Protein AF-A0A1Q7LPV4-F1 (afdb_monomer_lite)

pLDDT: mean 89.61, std 8.7, range [54.38, 97.5]

Foldseek 3Di:
DDDDDDDLVVQLVVQLVVVVVQADDPDSVVSSVLSVLQVCLVVVVVDPDHDDDDDDDDPPRCLVSSLVVSLVRHAVRDEDEDDDPVRVVVCCVPPVHDYRYHPCPVVDD

Radius of gyration: 14.48 Å; chains: 1; bounding box: 33×35×34 Å

Structure (mmCIF, N/CA/C/O backbone):
data_AF-A0A1Q7LPV4-F1
#
_entry.id   AF-A0A1Q7LPV4-F1
#
loop_
_atom_site.group_PDB
_atom_site.id
_atom_site.type_symbol
_atom_site.label_atom_id
_atom_site.label_alt_id
_atom_site.label_comp_id
_atom_site.label_asym_id
_atom_site.label_entity_id
_atom_site.label_seq_id
_atom_site.pdbx_PDB_ins_code
_atom_site.Cartn_x
_atom_site.Cartn_y
_atom_site.Cartn_z
_atom_site.occupancy
_atom_site.B_iso_or_equiv
_atom_site.auth_seq_id
_atom_site.auth_comp_id
_atom_site.auth_asym_id
_atom_site.auth_atom_id
_atom_site.pdbx_PDB_model_num
ATOM 1 N N . MET A 1 1 ? 13.495 -19.913 -6.576 1.00 61.16 1 MET A N 1
ATOM 2 C CA . MET A 1 1 ? 14.531 -18.865 -6.721 1.00 61.16 1 MET A CA 1
ATOM 3 C C . MET A 1 1 ? 13.840 -17.518 -6.860 1.00 61.16 1 MET A C 1
ATOM 5 O O . MET A 1 1 ? 12.780 -17.500 -7.483 1.00 61.16 1 MET A O 1
ATOM 9 N N . PRO A 1 2 ? 14.384 -16.426 -6.289 1.00 75.94 2 PRO A N 1
ATOM 10 C CA . PRO A 1 2 ? 13.899 -15.083 -6.593 1.00 75.94 2 PRO A CA 1
ATOM 11 C C . PRO A 1 2 ? 14.016 -14.856 -8.102 1.00 75.94 2 PRO A C 1
ATOM 13 O O . PRO A 1 2 ? 15.054 -15.169 -8.688 1.00 75.94 2 PRO A O 1
ATOM 16 N N . LYS A 1 3 ? 12.944 -14.374 -8.736 1.00 81.81 3 LYS A N 1
ATOM 17 C CA . LYS A 1 3 ? 13.001 -13.977 -10.145 1.00 81.81 3 LYS A CA 1
ATOM 18 C C . LYS A 1 3 ? 13.887 -12.733 -10.267 1.00 81.81 3 LYS A C 1
ATOM 20 O O . LYS A 1 3 ? 13.891 -11.892 -9.368 1.00 81.81 3 LYS A O 1
ATOM 25 N N . GLN A 1 4 ? 14.639 -12.633 -11.356 1.00 85.75 4 GLN A N 1
ATOM 26 C CA . GLN A 1 4 ? 15.452 -11.454 -11.629 1.00 85.75 4 GLN A CA 1
ATOM 27 C C . GLN A 1 4 ? 14.538 -10.258 -11.918 1.00 85.75 4 GLN A C 1
ATOM 29 O O . GLN A 1 4 ? 13.591 -10.387 -12.687 1.00 85.75 4 GLN A O 1
ATOM 34 N N . TYR A 1 5 ? 14.816 -9.113 -11.291 1.00 86.19 5 TYR A N 1
ATOM 35 C CA . TYR A 1 5 ? 14.150 -7.858 -11.632 1.00 86.19 5 TYR A CA 1
ATOM 36 C C . TYR A 1 5 ? 14.540 -7.440 -13.051 1.00 86.19 5 TYR A C 1
ATOM 38 O O . TYR A 1 5 ? 15.729 -7.390 -13.373 1.00 86.19 5 TYR A O 1
ATOM 46 N N . GLU A 1 6 ? 13.541 -7.125 -13.871 1.00 88.50 6 GLU A N 1
ATOM 47 C CA . GLU A 1 6 ? 13.746 -6.632 -15.234 1.00 88.50 6 GLU A CA 1
ATOM 48 C C . GLU A 1 6 ? 13.564 -5.111 -15.305 1.00 88.50 6 GLU A C 1
ATOM 50 O O . GLU A 1 6 ? 14.497 -4.388 -15.651 1.00 88.50 6 GLU A O 1
ATOM 55 N N . ASN A 1 7 ? 12.364 -4.621 -14.981 1.00 92.38 7 ASN A N 1
ATOM 56 C CA . ASN A 1 7 ? 11.997 -3.204 -14.979 1.00 92.38 7 ASN A CA 1
ATOM 57 C C . ASN A 1 7 ? 10.700 -2.968 -14.172 1.00 92.38 7 ASN A C 1
ATOM 59 O O . ASN A 1 7 ? 10.071 -3.913 -13.688 1.00 92.38 7 ASN A O 1
ATOM 63 N N . ASP A 1 8 ? 10.288 -1.704 -14.038 1.00 91.88 8 ASP A N 1
ATOM 64 C CA . ASP A 1 8 ? 9.101 -1.318 -13.261 1.00 91.88 8 ASP A CA 1
ATOM 65 C C . ASP A 1 8 ? 7.791 -1.867 -13.857 1.00 91.88 8 ASP A C 1
ATOM 67 O O . ASP A 1 8 ? 6.918 -2.284 -13.097 1.00 91.88 8 ASP A O 1
ATOM 71 N N . ASN A 1 9 ? 7.672 -1.957 -15.191 1.00 94.31 9 ASN A N 1
ATOM 72 C CA . ASN A 1 9 ? 6.500 -2.560 -15.843 1.00 94.31 9 ASN A CA 1
ATOM 73 C C . ASN A 1 9 ? 6.403 -4.051 -15.519 1.00 94.31 9 ASN A C 1
ATOM 75 O O . ASN A 1 9 ? 5.334 -4.546 -15.188 1.00 94.31 9 ASN A O 1
ATOM 79 N N . TRP A 1 10 ? 7.533 -4.757 -15.527 1.00 94.69 10 TRP A N 1
ATOM 80 C CA . TRP A 1 10 ? 7.576 -6.162 -15.146 1.00 94.69 10 TRP A CA 1
ATOM 81 C C . TRP A 1 10 ? 7.113 -6.367 -13.699 1.00 94.69 10 TRP A C 1
ATOM 83 O O . TRP A 1 10 ? 6.294 -7.245 -13.443 1.00 94.69 10 TRP A O 1
ATOM 93 N N . ILE A 1 11 ? 7.574 -5.539 -12.749 1.00 94.69 11 ILE A N 1
ATOM 94 C CA . ILE A 1 11 ? 7.078 -5.601 -11.364 1.00 94.69 11 ILE A CA 1
ATOM 95 C C . ILE A 1 11 ? 5.579 -5.303 -11.310 1.00 94.69 11 ILE A C 1
ATOM 97 O O . ILE A 1 11 ? 4.851 -6.040 -10.649 1.00 94.69 11 ILE A O 1
ATOM 101 N N . TYR A 1 12 ? 5.112 -4.263 -12.000 1.00 96.31 12 TYR A N 1
ATOM 102 C CA . TYR A 1 12 ? 3.694 -3.911 -12.060 1.00 96.31 12 TYR A CA 1
ATOM 103 C C . TYR A 1 12 ? 2.830 -5.085 -12.552 1.00 96.31 12 TYR A C 1
ATOM 105 O O . TYR A 1 12 ? 1.865 -5.465 -11.883 1.00 96.31 12 TYR A O 1
ATOM 113 N N . ASP A 1 13 ? 3.246 -5.730 -13.644 1.00 95.75 13 ASP A N 1
ATOM 114 C CA . ASP A 1 13 ? 2.572 -6.881 -14.250 1.00 95.75 13 ASP A CA 1
ATOM 115 C C . ASP A 1 13 ? 2.569 -8.119 -13.337 1.00 95.75 13 ASP A C 1
ATOM 117 O O . ASP A 1 13 ? 1.714 -8.993 -13.476 1.00 95.75 13 ASP A O 1
ATOM 121 N N . GLN A 1 14 ? 3.502 -8.219 -12.381 1.00 95.12 14 GLN A N 1
ATOM 122 C CA . GLN A 1 14 ? 3.462 -9.240 -11.326 1.00 95.12 14 GLN A CA 1
ATOM 123 C C . GLN A 1 14 ? 2.607 -8.809 -10.120 1.00 95.12 14 GLN A C 1
ATOM 125 O O . GLN A 1 14 ? 1.926 -9.645 -9.521 1.00 95.12 14 GLN A O 1
ATOM 130 N N . LEU A 1 15 ? 2.641 -7.526 -9.746 1.00 96.38 15 LEU A N 1
ATOM 131 C CA . LEU A 1 15 ? 1.950 -6.991 -8.573 1.00 96.38 15 LEU A CA 1
ATOM 132 C C . LEU A 1 15 ? 0.434 -7.018 -8.739 1.00 96.38 15 LEU A C 1
ATOM 134 O O . LEU A 1 15 ? -0.249 -7.478 -7.828 1.00 96.38 15 LEU A O 1
ATOM 138 N N . VAL A 1 16 ? -0.102 -6.556 -9.873 1.00 97.44 16 VAL A N 1
ATOM 139 C CA . VAL A 1 16 ? -1.561 -6.453 -10.056 1.00 97.44 16 VAL A CA 1
ATOM 140 C C . VAL A 1 16 ? -2.248 -7.818 -9.897 1.00 97.44 16 VAL A C 1
ATOM 142 O O . VAL A 1 16 ? -3.152 -7.921 -9.060 1.00 97.44 16 VAL A O 1
ATOM 145 N N . PRO A 1 17 ? -1.822 -8.898 -10.590 1.00 96.94 17 PRO A N 1
ATOM 146 C CA . PRO A 1 17 ? -2.415 -10.217 -10.390 1.00 96.94 17 PRO A CA 1
ATOM 147 C C . PRO A 1 17 ? -2.212 -10.737 -8.967 1.00 96.94 17 PRO A C 1
ATOM 149 O O . PRO A 1 17 ? -3.127 -11.330 -8.403 1.00 96.94 17 PRO A O 1
ATOM 152 N N . PHE A 1 18 ? -1.044 -10.498 -8.360 1.00 96.62 18 PHE A N 1
ATOM 153 C CA . PHE A 1 18 ? -0.797 -10.908 -6.981 1.00 96.62 18 PHE A CA 1
ATOM 154 C C . PHE A 1 18 ? -1.792 -10.250 -6.022 1.00 96.62 18 PHE A C 1
ATOM 156 O O . PHE A 1 18 ? -2.462 -10.959 -5.275 1.00 96.62 18 PHE A O 1
ATOM 163 N N . ILE A 1 19 ? -1.955 -8.928 -6.076 1.00 96.62 19 ILE A N 1
ATOM 164 C CA . ILE A 1 19 ? -2.869 -8.191 -5.195 1.00 96.62 19 ILE A CA 1
ATOM 165 C C . ILE A 1 19 ? -4.310 -8.684 -5.394 1.00 96.62 19 ILE A C 1
ATOM 167 O O . ILE A 1 19 ? -4.978 -8.960 -4.399 1.00 96.62 19 ILE A O 1
ATOM 171 N N . LYS A 1 20 ? -4.753 -8.924 -6.640 1.00 95.94 20 LYS A N 1
ATOM 172 C CA . LYS A 1 20 ? -6.078 -9.511 -6.941 1.00 95.94 20 LYS A CA 1
ATOM 173 C C . LYS A 1 20 ? -6.335 -10.858 -6.256 1.00 95.94 20 LYS A C 1
ATOM 175 O O . LYS A 1 20 ? -7.476 -11.180 -5.958 1.00 95.94 20 LYS A O 1
ATOM 180 N N . THR A 1 21 ? -5.298 -11.652 -5.976 1.00 95.31 21 THR A N 1
ATOM 181 C CA . THR A 1 21 ? -5.458 -12.921 -5.232 1.00 95.31 21 THR A CA 1
ATOM 182 C C . THR A 1 21 ? -5.546 -12.744 -3.717 1.00 95.31 21 THR A C 1
ATOM 184 O O . THR A 1 21 ? -5.869 -13.695 -3.006 1.00 95.31 21 THR A O 1
ATOM 187 N N . GLN A 1 22 ? -5.195 -11.566 -3.200 1.00 94.25 22 GLN A N 1
ATOM 188 C CA . GLN A 1 22 ? -5.007 -11.338 -1.769 1.00 94.25 22 GLN A CA 1
ATOM 189 C C . GLN A 1 22 ? -6.064 -10.421 -1.145 1.00 94.25 22 GLN A C 1
ATOM 191 O O . GLN A 1 22 ? -6.292 -10.513 0.065 1.00 94.25 22 GLN A O 1
ATOM 196 N N . VAL A 1 23 ? -6.682 -9.545 -1.941 1.00 90.94 23 VAL A N 1
ATOM 197 C CA . VAL A 1 23 ? -7.727 -8.606 -1.509 1.00 90.94 23 VAL A CA 1
ATOM 198 C C . VAL A 1 23 ? -8.924 -8.673 -2.449 1.00 90.94 23 VAL A C 1
ATOM 200 O O . VAL A 1 23 ? -8.774 -9.007 -3.619 1.00 90.94 23 VAL A O 1
ATOM 203 N N . ASP A 1 24 ? -10.096 -8.333 -1.923 1.00 89.62 24 ASP A N 1
ATOM 204 C CA .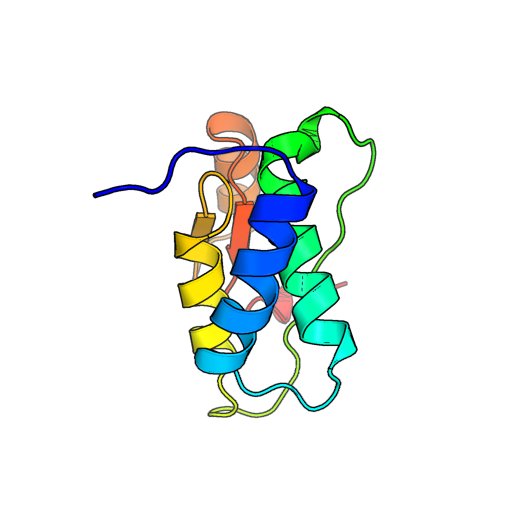 ASP A 1 24 ? -11.347 -8.255 -2.674 1.00 89.62 24 ASP A CA 1
ATOM 205 C C . ASP A 1 24 ? -11.779 -6.785 -2.729 1.00 89.62 24 ASP A C 1
ATOM 207 O O . ASP A 1 24 ? -12.052 -6.174 -1.693 1.00 89.62 24 ASP A O 1
ATOM 211 N N . LEU A 1 25 ? -11.718 -6.188 -3.919 1.00 90.06 25 LEU A N 1
ATOM 212 C CA . LEU A 1 25 ? -12.042 -4.784 -4.168 1.00 90.06 25 LEU A CA 1
ATOM 213 C C . LEU A 1 25 ? -13.086 -4.726 -5.279 1.00 90.06 25 LEU A C 1
ATOM 215 O O . LEU A 1 25 ? -12.972 -5.431 -6.276 1.00 90.06 25 LEU A O 1
ATOM 219 N N . GLU A 1 26 ? -14.072 -3.846 -5.122 1.00 88.62 26 GLU A N 1
ATOM 220 C CA . GLU A 1 26 ? -15.222 -3.759 -6.035 1.00 88.62 26 GLU A CA 1
ATOM 221 C C . GLU A 1 26 ? -14.855 -3.274 -7.447 1.00 88.62 26 GLU A C 1
ATOM 223 O O . GLU A 1 26 ? -15.548 -3.588 -8.412 1.00 88.62 26 GLU A O 1
ATOM 228 N N . ASP A 1 27 ? -13.775 -2.500 -7.570 1.00 91.75 27 ASP A N 1
ATOM 229 C CA . ASP A 1 27 ? -13.340 -1.885 -8.822 1.00 91.75 27 ASP A CA 1
ATOM 230 C C . ASP A 1 27 ? -11.933 -2.348 -9.186 1.00 91.75 27 ASP A C 1
ATOM 232 O O . ASP A 1 27 ? -10.986 -2.180 -8.408 1.00 91.75 27 ASP A O 1
ATOM 236 N N . ASP A 1 28 ? -11.791 -2.875 -10.402 1.00 92.25 28 ASP A N 1
ATOM 237 C CA . ASP A 1 28 ? -10.522 -3.377 -10.914 1.00 92.25 28 ASP A CA 1
ATOM 238 C C . ASP A 1 28 ? -9.407 -2.313 -10.906 1.00 92.25 28 ASP A C 1
ATOM 240 O O . ASP A 1 28 ? -8.233 -2.629 -10.686 1.00 92.25 28 ASP A O 1
ATOM 244 N N . ARG A 1 29 ? -9.774 -1.035 -11.063 1.00 94.88 29 ARG A N 1
ATOM 245 C CA . ARG A 1 29 ? -8.846 0.105 -11.035 1.00 94.88 29 ARG A CA 1
ATOM 246 C C . ARG A 1 29 ? -8.176 0.273 -9.673 1.00 94.88 29 ARG A C 1
ATOM 248 O O . ARG A 1 29 ? -7.081 0.825 -9.591 1.00 94.88 29 ARG A O 1
ATOM 255 N N . HIS A 1 30 ? -8.788 -0.207 -8.588 1.00 94.56 30 HIS A N 1
ATOM 256 C CA . HIS A 1 30 ? -8.167 -0.128 -7.268 1.00 94.56 30 HIS A CA 1
ATOM 257 C C . HIS A 1 30 ? -6.954 -1.056 -7.140 1.00 94.56 30 HIS A C 1
ATOM 259 O O . HIS A 1 30 ? -5.992 -0.690 -6.470 1.00 94.56 30 HIS A O 1
ATOM 265 N N . PHE A 1 31 ? -6.939 -2.217 -7.803 1.00 96.00 31 PHE A N 1
ATOM 266 C CA . PHE A 1 31 ? -5.759 -3.092 -7.789 1.00 96.00 31 PHE A CA 1
ATOM 267 C C . PHE A 1 31 ? -4.568 -2.435 -8.492 1.00 96.00 31 PHE A C 1
ATOM 269 O O . PHE A 1 31 ? -3.440 -2.515 -8.004 1.00 96.00 31 PHE A O 1
ATOM 276 N N . GLU A 1 32 ? -4.835 -1.748 -9.602 1.00 96.00 32 GLU A N 1
ATOM 277 C CA . GLU A 1 32 ? -3.844 -0.968 -10.346 1.00 96.00 32 GLU A CA 1
ATOM 278 C C . GLU A 1 32 ? -3.293 0.176 -9.488 1.00 96.00 32 GLU A C 1
ATOM 280 O O . GLU A 1 32 ? -2.078 0.312 -9.349 1.00 96.00 32 GLU A O 1
ATOM 285 N N . LEU A 1 33 ? -4.170 0.925 -8.807 1.00 95.94 33 LEU A N 1
ATOM 286 C CA . LEU A 1 33 ? -3.767 1.983 -7.875 1.00 95.94 33 LEU A CA 1
ATOM 287 C C . LEU A 1 33 ? -2.897 1.458 -6.728 1.00 95.94 33 LEU A C 1
ATOM 289 O O . LEU A 1 33 ? -1.891 2.086 -6.394 1.00 95.94 33 LEU A O 1
ATOM 293 N N . LEU A 1 34 ? -3.241 0.308 -6.139 1.00 96.31 34 LEU A N 1
ATOM 294 C CA . LEU A 1 34 ? -2.426 -0.303 -5.088 1.00 96.31 34 LEU A CA 1
ATOM 295 C C . LEU A 1 34 ? -1.055 -0.737 -5.616 1.00 96.31 34 LEU A C 1
ATOM 297 O O . LEU A 1 34 ? -0.049 -0.458 -4.966 1.00 96.31 34 LEU A O 1
ATOM 301 N N . ALA A 1 35 ? -0.986 -1.357 -6.798 1.00 97.00 35 ALA A N 1
ATOM 302 C CA . ALA A 1 35 ? 0.282 -1.739 -7.420 1.00 97.00 35 ALA A CA 1
ATOM 303 C C . ALA A 1 35 ? 1.161 -0.514 -7.727 1.00 97.00 35 ALA A C 1
ATOM 305 O O . ALA A 1 35 ? 2.349 -0.500 -7.396 1.00 97.00 35 ALA A O 1
ATOM 306 N N . SER A 1 36 ? 0.578 0.551 -8.286 1.00 96.12 36 SER A N 1
ATOM 307 C CA . SER A 1 36 ? 1.278 1.818 -8.512 1.00 96.12 36 SER A CA 1
ATOM 308 C C . SER A 1 36 ? 1.731 2.463 -7.205 1.00 96.12 36 SER A C 1
ATOM 310 O O . SER A 1 36 ? 2.838 2.988 -7.139 1.00 96.12 36 SER A O 1
ATOM 312 N N . GLY A 1 37 ? 0.923 2.399 -6.146 1.00 96.75 37 GLY A N 1
ATOM 313 C CA . GLY A 1 37 ? 1.290 2.911 -4.828 1.00 96.75 37 GLY A CA 1
ATOM 314 C C . GLY A 1 37 ? 2.442 2.147 -4.177 1.00 96.75 37 GLY A C 1
ATOM 315 O O . GLY A 1 37 ? 3.318 2.762 -3.567 1.00 96.75 37 GLY A O 1
ATOM 316 N N . VAL A 1 38 ? 2.496 0.825 -4.367 1.00 97.25 38 VAL A N 1
ATOM 317 C CA . VAL A 1 38 ? 3.647 0.004 -3.972 1.00 97.25 38 VAL A CA 1
ATOM 318 C C . VAL A 1 38 ? 4.901 0.486 -4.696 1.00 97.25 38 VAL A C 1
ATOM 320 O O . VAL A 1 38 ? 5.880 0.810 -4.031 1.00 97.25 38 VAL A O 1
ATOM 323 N N . LEU A 1 39 ? 4.883 0.623 -6.025 1.00 96.44 39 LEU A N 1
ATOM 324 C CA . LEU A 1 39 ? 6.035 1.132 -6.785 1.00 96.44 39 LEU A CA 1
ATOM 325 C C . LEU A 1 39 ? 6.436 2.553 -6.359 1.00 96.44 39 LEU A C 1
ATOM 327 O O . LEU A 1 39 ? 7.614 2.829 -6.120 1.00 96.44 39 LEU A O 1
ATOM 331 N N . HIS A 1 40 ? 5.451 3.438 -6.197 1.00 96.06 40 HIS A N 1
ATOM 332 C CA . HIS A 1 40 ? 5.641 4.808 -5.723 1.00 96.06 40 HIS A CA 1
ATOM 333 C C . HIS A 1 40 ? 6.348 4.850 -4.367 1.00 96.06 40 HIS A C 1
ATOM 335 O O . HIS A 1 40 ? 7.232 5.679 -4.167 1.00 96.06 40 HIS A O 1
ATOM 341 N N . SER A 1 41 ? 6.040 3.924 -3.454 1.00 96.56 41 SER A N 1
ATOM 342 C CA . SER A 1 41 ? 6.667 3.883 -2.129 1.00 96.56 41 SER A CA 1
ATOM 343 C C . SER A 1 41 ? 8.198 3.748 -2.170 1.00 96.56 41 SER A C 1
ATOM 345 O O . SER A 1 41 ? 8.891 4.338 -1.340 1.00 96.56 41 SER A O 1
ATOM 347 N N . TYR A 1 42 ? 8.746 3.055 -3.175 1.00 95.56 42 TYR A N 1
ATOM 348 C CA . TYR A 1 42 ? 10.195 2.911 -3.374 1.00 95.56 42 TYR A CA 1
ATOM 349 C C . TYR A 1 42 ? 10.850 4.165 -3.961 1.00 95.56 42 TYR A C 1
ATOM 351 O O . TYR A 1 42 ? 12.055 4.360 -3.807 1.00 95.56 42 TYR A O 1
ATOM 359 N N . ARG A 1 43 ? 10.066 5.025 -4.617 1.00 93.38 43 ARG A N 1
ATOM 360 C CA . ARG A 1 43 ? 10.536 6.208 -5.351 1.00 93.38 43 ARG A CA 1
ATOM 361 C C . ARG A 1 43 ? 9.987 7.510 -4.786 1.00 93.38 43 ARG A C 1
ATOM 363 O O . ARG A 1 43 ? 10.157 8.557 -5.394 1.00 93.38 43 ARG A O 1
ATOM 370 N N . VAL A 1 44 ? 9.374 7.481 -3.602 1.00 92.69 44 VAL A N 1
ATOM 371 C CA . VAL A 1 44 ? 8.644 8.620 -3.021 1.00 92.69 44 VAL A CA 1
ATOM 372 C C . VAL A 1 44 ? 9.477 9.908 -2.951 1.00 92.69 44 VAL A C 1
ATOM 374 O O . VAL A 1 44 ? 8.937 10.999 -3.090 1.00 92.69 44 VAL A O 1
ATOM 377 N N . ARG A 1 45 ? 10.806 9.796 -2.810 1.00 91.25 45 ARG A N 1
ATOM 378 C CA . ARG A 1 45 ? 11.750 10.931 -2.775 1.00 91.25 45 ARG A CA 1
ATOM 379 C C . ARG A 1 45 ? 11.898 11.669 -4.109 1.00 91.25 45 ARG A C 1
ATOM 381 O O . ARG A 1 45 ? 12.402 12.786 -4.122 1.00 91.25 45 ARG A O 1
ATOM 388 N N . GLU A 1 46 ? 11.493 11.050 -5.211 1.00 94.81 46 GLU A N 1
ATOM 389 C CA . GLU A 1 46 ? 11.490 11.650 -6.549 1.00 94.81 46 GLU A CA 1
ATOM 390 C C . GLU A 1 46 ? 10.251 12.531 -6.775 1.00 94.81 46 GLU A C 1
ATOM 392 O O . GLU A 1 46 ? 10.210 13.318 -7.721 1.00 94.81 46 GLU A O 1
ATOM 397 N N . TYR A 1 47 ? 9.252 12.438 -5.893 1.00 92.06 47 TYR A N 1
ATOM 398 C CA . TYR A 1 47 ? 7.978 13.130 -6.019 1.00 92.06 47 TYR A CA 1
ATOM 399 C C . TYR A 1 47 ? 7.824 14.215 -4.953 1.00 92.06 47 TYR A C 1
ATOM 401 O O . TYR A 1 47 ? 8.323 14.118 -3.834 1.00 92.06 47 TYR A O 1
ATOM 409 N N . ARG A 1 48 ? 7.087 15.275 -5.301 1.00 93.69 48 ARG A N 1
ATOM 410 C CA . ARG A 1 48 ? 6.726 16.352 -4.360 1.00 93.69 48 ARG A CA 1
ATOM 411 C C . ARG A 1 48 ? 5.479 16.035 -3.542 1.00 93.69 48 ARG A C 1
ATOM 413 O O . ARG A 1 48 ? 5.223 16.689 -2.538 1.00 93.69 48 ARG A O 1
ATOM 420 N N . THR A 1 49 ? 4.691 15.073 -4.000 1.00 91.50 49 THR A N 1
ATOM 421 C CA . THR A 1 49 ? 3.425 14.671 -3.400 1.00 91.50 49 THR A CA 1
ATOM 422 C C . THR A 1 49 ? 3.334 13.153 -3.385 1.00 91.50 49 THR A C 1
ATOM 424 O O . THR A 1 49 ? 3.974 12.464 -4.179 1.00 91.50 49 THR A O 1
ATOM 427 N N . THR A 1 50 ? 2.543 12.627 -2.456 1.00 91.50 50 THR A N 1
ATOM 428 C CA . THR A 1 50 ? 2.285 11.193 -2.330 1.00 91.50 50 THR A CA 1
ATOM 429 C C . THR A 1 50 ? 0.782 10.965 -2.209 1.00 91.50 50 THR A C 1
ATOM 431 O O . THR A 1 50 ? 0.119 11.756 -1.531 1.00 91.50 50 THR A O 1
ATOM 434 N N . PRO A 1 51 ? 0.218 9.929 -2.853 1.00 91.06 51 PRO A N 1
ATOM 435 C CA . PRO A 1 51 ? -1.176 9.575 -2.643 1.00 91.06 51 PRO A CA 1
ATOM 436 C C . PRO A 1 51 ? -1.382 9.037 -1.222 1.00 91.06 51 PRO A C 1
ATOM 438 O O . PRO A 1 51 ? -0.483 8.430 -0.636 1.00 91.06 51 PRO A O 1
ATOM 441 N N . TYR A 1 52 ? -2.587 9.243 -0.693 1.00 89.94 52 TYR A N 1
ATOM 442 C CA . TYR A 1 52 ? -3.057 8.629 0.544 1.00 89.94 52 TYR A CA 1
ATOM 443 C C . TYR A 1 52 ? -4.166 7.633 0.205 1.00 89.94 52 TYR A C 1
ATOM 445 O O . TYR A 1 52 ? -5.166 8.006 -0.409 1.00 89.94 52 TYR A O 1
ATOM 453 N N . PHE A 1 53 ? -3.984 6.369 0.586 1.00 91.56 53 PHE A N 1
ATOM 454 C CA . PHE A 1 53 ? -5.007 5.344 0.406 1.00 91.56 53 PHE A CA 1
ATOM 455 C C . PHE A 1 53 ? -5.824 5.202 1.679 1.00 91.56 53 PHE A C 1
ATOM 457 O O . PHE A 1 53 ? -5.335 4.719 2.698 1.00 91.56 53 PHE A O 1
ATOM 464 N N . PHE A 1 54 ? -7.084 5.613 1.591 1.00 90.69 54 PHE A N 1
ATOM 465 C CA . PHE A 1 54 ? -8.038 5.477 2.674 1.00 90.69 54 PHE A CA 1
ATOM 466 C C . PHE A 1 54 ? -8.935 4.267 2.424 1.00 90.69 54 PHE A C 1
ATOM 468 O O . PHE A 1 54 ? -9.818 4.295 1.567 1.00 90.69 54 PHE A O 1
ATOM 475 N N . PHE A 1 55 ? -8.697 3.186 3.164 1.00 89.00 55 PHE A N 1
ATOM 476 C CA . PHE A 1 55 ? -9.560 2.012 3.117 1.00 89.00 55 PHE A CA 1
ATOM 477 C C . PHE A 1 55 ? -10.816 2.290 3.940 1.00 89.00 55 PHE A C 1
ATOM 479 O O . PHE A 1 55 ? -10.784 2.245 5.165 1.00 89.00 55 PHE A O 1
ATOM 486 N N . HIS A 1 56 ? -11.929 2.573 3.267 1.00 87.00 56 HIS A N 1
ATOM 487 C CA . HIS A 1 56 ? -13.210 2.840 3.911 1.00 87.00 56 HIS A CA 1
ATOM 488 C C . HIS A 1 56 ? -14.166 1.658 3.734 1.00 87.00 56 HIS A C 1
ATOM 490 O O . HIS A 1 56 ? -14.307 1.114 2.643 1.00 87.00 56 HIS A O 1
ATOM 496 N N . GLY A 1 57 ? -14.837 1.255 4.811 1.00 85.44 57 GLY A N 1
ATOM 497 C CA . GLY A 1 57 ? -15.821 0.176 4.776 1.00 85.44 57 GLY A CA 1
ATOM 498 C C . GLY A 1 57 ? -16.213 -0.304 6.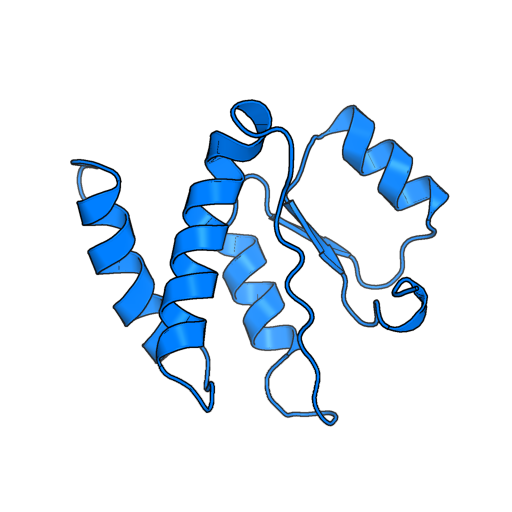175 1.00 85.44 57 GLY A C 1
ATOM 499 O O . GLY A 1 57 ? -15.576 0.092 7.153 1.00 85.44 57 GLY A O 1
ATOM 500 N N . PRO A 1 58 ? -17.236 -1.159 6.311 1.00 85.56 58 PRO A N 1
ATOM 501 C CA . PRO A 1 58 ? -17.615 -1.762 7.589 1.00 85.56 58 PRO A CA 1
ATOM 502 C C . PRO A 1 58 ? -16.510 -2.619 8.236 1.00 85.56 58 PRO A C 1
ATOM 504 O O . PRO A 1 58 ? -15.467 -2.925 7.649 1.00 85.56 58 PRO A O 1
ATOM 507 N N . LYS A 1 59 ? -16.719 -3.028 9.492 1.00 85.75 59 LYS A N 1
ATOM 508 C CA . LYS A 1 59 ? -15.847 -4.016 10.145 1.00 85.75 59 LYS A CA 1
ATOM 509 C C . LYS A 1 59 ? -15.982 -5.367 9.433 1.00 85.75 59 LYS A C 1
ATOM 511 O O . LYS A 1 59 ? -17.089 -5.792 9.127 1.00 85.75 59 LYS A O 1
ATOM 516 N N . GLY A 1 60 ? -14.857 -6.046 9.209 1.00 84.50 60 GLY A N 1
ATOM 517 C CA . GLY A 1 60 ? -14.834 -7.377 8.592 1.00 84.50 60 GLY A CA 1
ATOM 518 C C . GLY A 1 60 ? -14.748 -7.397 7.062 1.00 84.50 60 GLY A C 1
ATOM 519 O O . GLY A 1 60 ? -14.750 -8.478 6.491 1.00 84.50 60 GLY A O 1
ATOM 520 N N . THR A 1 61 ? -14.600 -6.249 6.392 1.00 86.31 61 THR A N 1
ATOM 521 C CA . THR A 1 61 ? -14.509 -6.165 4.917 1.00 86.31 61 THR A CA 1
ATOM 522 C C . THR A 1 61 ? -13.074 -6.199 4.377 1.00 86.31 61 THR A C 1
ATOM 524 O O . THR A 1 61 ? -12.783 -5.646 3.326 1.00 86.31 61 THR A O 1
ATOM 527 N N . GLY A 1 62 ? -12.132 -6.792 5.115 1.00 86.06 62 GLY A N 1
ATOM 528 C CA . GLY A 1 62 ? -10.768 -7.010 4.613 1.00 86.06 62 GLY A CA 1
ATOM 529 C C . GLY A 1 62 ? -9.813 -5.807 4.653 1.00 86.06 62 GLY A C 1
ATOM 530 O O . GLY A 1 62 ? -8.671 -5.955 4.232 1.00 86.06 62 GLY A O 1
ATOM 531 N N . LYS A 1 63 ? -10.193 -4.654 5.225 1.00 89.81 63 LYS A N 1
ATOM 532 C CA . LYS A 1 63 ? -9.304 -3.472 5.350 1.00 89.81 63 LYS A CA 1
ATOM 533 C C . LYS A 1 63 ? -7.935 -3.805 5.961 1.00 89.81 63 LYS A C 1
ATOM 535 O O . LYS A 1 63 ? -6.896 -3.506 5.378 1.00 89.81 63 LYS A O 1
ATOM 540 N N . ASN A 1 64 ? -7.928 -4.516 7.088 1.00 89.88 64 ASN A N 1
ATOM 541 C CA . ASN A 1 64 ? -6.695 -4.909 7.774 1.00 89.88 64 ASN A CA 1
ATOM 542 C C . ASN A 1 64 ? -5.879 -5.895 6.923 1.00 89.88 64 ASN A C 1
ATOM 544 O O . ASN A 1 64 ? -4.654 -5.886 6.968 1.00 89.88 64 ASN A O 1
ATOM 548 N N . ARG A 1 65 ? -6.540 -6.723 6.096 1.00 91.69 65 ARG A N 1
ATOM 549 C CA . ARG A 1 65 ? -5.853 -7.601 5.139 1.00 91.69 65 ARG A CA 1
ATOM 550 C C . ARG A 1 65 ? -5.118 -6.775 4.083 1.00 91.69 65 ARG A C 1
ATOM 552 O O . ARG A 1 65 ? -3.957 -7.082 3.826 1.00 91.69 65 ARG A O 1
ATOM 559 N N . CYS A 1 66 ? -5.731 -5.714 3.549 1.00 93.19 66 CYS A N 1
ATOM 560 C CA . CYS A 1 66 ? -5.059 -4.779 2.641 1.00 93.19 66 CYS A CA 1
ATOM 561 C C . CYS A 1 66 ? -3.810 -4.166 3.290 1.00 93.19 66 CYS A C 1
ATOM 563 O O . CYS A 1 66 ? -2.734 -4.210 2.694 1.00 93.19 66 CYS A O 1
ATOM 565 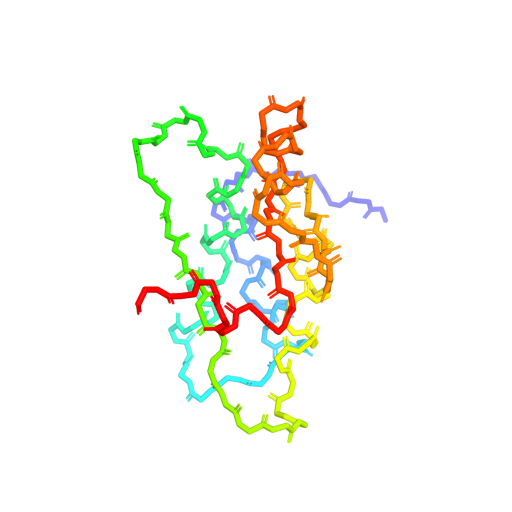N N . LEU A 1 67 ? -3.921 -3.670 4.529 1.00 94.19 67 LEU A N 1
ATOM 566 C CA . LEU A 1 67 ? -2.782 -3.096 5.257 1.00 94.19 67 LEU A CA 1
ATOM 567 C C . LEU A 1 67 ? -1.652 -4.115 5.480 1.00 94.19 67 LEU A C 1
ATOM 569 O O . LEU A 1 67 ? -0.493 -3.784 5.250 1.00 94.19 67 LEU A O 1
ATOM 573 N N . HIS A 1 68 ? -1.960 -5.362 5.849 1.00 94.12 68 HIS A N 1
ATOM 574 C CA . HIS A 1 68 ? -0.941 -6.408 6.020 1.00 94.12 68 HIS A CA 1
ATOM 575 C C . HIS A 1 68 ? -0.198 -6.746 4.722 1.00 94.12 68 HIS A C 1
ATOM 577 O O . HIS A 1 68 ? 1.010 -6.972 4.734 1.00 94.12 68 HIS A O 1
ATOM 583 N N . ILE A 1 69 ? -0.900 -6.777 3.589 1.00 95.81 69 ILE A N 1
ATOM 584 C CA . ILE A 1 69 ? -0.263 -7.041 2.294 1.00 95.81 69 ILE A CA 1
ATOM 585 C C . ILE A 1 69 ? 0.637 -5.870 1.909 1.00 95.81 69 ILE A C 1
ATOM 587 O O . ILE A 1 69 ? 1.786 -6.078 1.524 1.00 95.81 69 ILE A O 1
ATOM 591 N N . LEU A 1 70 ? 0.155 -4.637 2.073 1.00 96.50 70 LEU A N 1
ATOM 592 C CA . LEU A 1 70 ? 0.958 -3.443 1.818 1.00 96.50 70 LEU A CA 1
ATOM 593 C C . LEU A 1 70 ? 2.167 -3.346 2.751 1.00 96.50 70 LEU A C 1
ATOM 595 O O . LEU A 1 70 ? 3.212 -2.863 2.330 1.00 96.50 70 LEU A O 1
ATOM 599 N N . GLN A 1 71 ? 2.075 -3.850 3.983 1.00 96.75 71 GLN A N 1
ATOM 600 C CA . GLN A 1 71 ? 3.217 -3.910 4.896 1.00 96.75 71 GLN A CA 1
ATOM 601 C C . GLN A 1 71 ? 4.363 -4.740 4.314 1.00 96.75 71 GLN A C 1
ATOM 603 O O . GLN A 1 71 ? 5.525 -4.364 4.457 1.00 96.75 71 GLN A O 1
ATOM 608 N N . ALA A 1 72 ? 4.036 -5.843 3.640 1.00 96.12 72 ALA A N 1
ATOM 609 C CA . ALA A 1 72 ? 5.018 -6.710 3.003 1.00 96.12 72 ALA A CA 1
ATOM 610 C C . ALA A 1 72 ? 5.518 -6.168 1.655 1.00 96.12 72 ALA A C 1
ATOM 612 O O . ALA A 1 72 ? 6.669 -6.410 1.294 1.00 96.12 72 ALA A O 1
ATOM 613 N N . LEU A 1 73 ? 4.659 -5.477 0.899 1.00 96.88 73 LEU A N 1
ATOM 614 C CA . LEU A 1 73 ? 4.972 -5.031 -0.460 1.00 96.88 73 LEU A CA 1
ATOM 615 C C . LEU A 1 73 ? 5.644 -3.655 -0.522 1.00 96.88 73 LEU A C 1
ATOM 617 O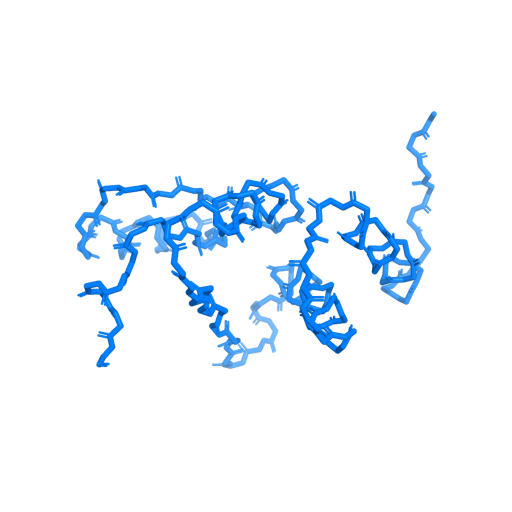 O . LEU A 1 73 ? 6.479 -3.437 -1.392 1.00 96.88 73 LEU A O 1
ATOM 621 N N . CYS A 1 74 ? 5.270 -2.716 0.348 1.00 97.50 74 CYS A N 1
ATOM 622 C CA . CYS A 1 74 ? 5.755 -1.341 0.280 1.00 97.50 74 CYS A CA 1
ATOM 623 C C . CYS A 1 74 ? 7.173 -1.191 0.839 1.00 97.50 74 CYS A C 1
ATOM 625 O O . CYS A 1 74 ? 7.598 -1.893 1.762 1.00 97.50 74 CYS A O 1
ATOM 627 N N . TYR A 1 75 ? 7.885 -0.177 0.347 1.00 96.38 75 TYR A N 1
ATOM 628 C CA . TYR A 1 75 ? 9.189 0.197 0.870 1.00 96.38 75 TYR A CA 1
ATOM 629 C C . TYR A 1 75 ? 9.091 0.537 2.358 1.00 96.38 75 TYR A C 1
ATOM 631 O O . TYR A 1 75 ? 8.439 1.510 2.753 1.00 96.38 75 TYR A O 1
ATOM 639 N N . ARG A 1 76 ? 9.753 -0.282 3.188 1.00 95.88 76 ARG A N 1
ATOM 640 C CA . ARG A 1 76 ? 9.743 -0.153 4.653 1.00 95.88 76 ARG A CA 1
ATOM 641 C C . ARG A 1 76 ? 8.315 0.008 5.193 1.00 95.88 76 ARG A C 1
ATOM 643 O O . ARG A 1 76 ? 8.057 0.931 5.962 1.00 95.88 76 ARG A O 1
ATOM 650 N N . GLY A 1 77 ? 7.389 -0.843 4.744 1.00 96.12 77 GLY A N 1
ATOM 651 C CA . GLY A 1 77 ? 6.007 -0.844 5.220 1.00 96.12 77 GLY A CA 1
ATOM 652 C C . GLY A 1 77 ? 5.941 -0.970 6.743 1.00 96.12 77 GLY A C 1
ATOM 653 O O . GLY A 1 77 ? 6.364 -1.978 7.310 1.00 96.12 77 GLY A O 1
ATOM 654 N N . LEU A 1 78 ? 5.419 0.059 7.411 1.00 94.94 78 LEU A N 1
ATOM 655 C CA . LEU A 1 78 ? 5.278 0.102 8.861 1.00 94.94 78 LEU A CA 1
ATOM 656 C C . LEU A 1 78 ? 3.801 0.190 9.229 1.00 94.94 78 LEU A C 1
ATOM 658 O O . LEU A 1 78 ? 3.189 1.248 9.093 1.00 94.94 78 LEU A O 1
ATOM 662 N N . LEU A 1 79 ? 3.264 -0.926 9.718 1.00 93.31 79 LEU A N 1
ATOM 663 C CA . LEU A 1 79 ? 1.918 -0.994 10.266 1.00 93.31 79 LEU A CA 1
ATOM 664 C C . LEU A 1 79 ? 1.902 -0.469 11.703 1.00 93.31 79 LEU A C 1
ATOM 666 O O . LEU A 1 79 ? 2.649 -0.951 12.553 1.00 93.31 79 LEU A O 1
ATOM 670 N N . SER A 1 80 ? 1.041 0.508 11.958 1.00 89.38 80 SER A N 1
ATOM 671 C CA . SER A 1 80 ? 0.795 1.096 13.269 1.00 89.38 80 SER A CA 1
ATOM 672 C C . SER A 1 80 ? -0.706 1.107 13.543 1.00 89.38 80 SER A C 1
ATOM 674 O O . SER A 1 80 ? -1.478 1.587 12.721 1.00 89.38 80 SER A O 1
ATOM 676 N N . SER A 1 81 ? -1.114 0.561 14.687 1.00 80.75 81 SER A N 1
ATOM 677 C CA . SER A 1 81 ? -2.519 0.477 15.107 1.00 80.75 81 SER A CA 1
ATOM 678 C C . SER A 1 81 ? -2.888 1.453 16.226 1.00 80.75 81 SER A C 1
ATOM 680 O O . SER A 1 81 ? -4.062 1.707 16.446 1.00 80.75 81 SER A O 1
ATOM 682 N N . ASP A 1 82 ? -1.902 1.976 16.962 1.00 72.25 82 ASP A N 1
ATOM 683 C CA . ASP A 1 82 ? -2.137 2.869 18.104 1.00 72.25 82 ASP A CA 1
ATOM 684 C C . ASP A 1 82 ? -0.896 3.738 18.366 1.00 72.25 82 ASP A C 1
ATOM 686 O O . ASP A 1 82 ? -0.091 3.497 19.266 1.00 72.25 82 ASP A O 1
ATOM 690 N N . THR A 1 83 ? -0.636 4.706 17.484 1.00 73.88 83 THR A N 1
ATOM 691 C CA . THR A 1 83 ? 0.483 5.648 17.638 1.00 73.88 83 THR A CA 1
ATOM 692 C C . THR A 1 83 ? -0.025 7.078 17.592 1.00 73.88 83 THR A C 1
ATOM 694 O O . THR A 1 83 ? -0.774 7.465 16.698 1.00 73.88 83 THR A O 1
ATOM 697 N N . SER A 1 84 ? 0.413 7.890 18.555 1.00 82.12 84 SER A N 1
ATOM 698 C CA . SER A 1 84 ? 0.096 9.317 18.586 1.00 82.12 84 SER A CA 1
ATOM 699 C C . SER A 1 84 ? 0.639 10.036 17.344 1.00 82.12 84 SER A C 1
ATOM 701 O O . SER A 1 84 ? 1.656 9.636 16.774 1.00 82.12 84 SER A O 1
ATOM 703 N N . GLY A 1 85 ? 0.026 11.161 16.960 1.00 81.50 85 GLY A N 1
ATOM 704 C CA . GLY A 1 85 ? 0.527 11.974 15.842 1.00 81.50 85 GLY A CA 1
ATOM 705 C C . GLY A 1 85 ? 2.001 12.384 16.002 1.00 81.50 85 GLY A C 1
ATOM 706 O O . GLY A 1 85 ? 2.753 12.394 15.029 1.00 81.50 85 GLY A O 1
ATOM 707 N N . ALA A 1 86 ? 2.451 12.628 17.240 1.00 85.94 86 ALA A N 1
ATOM 708 C CA . ALA A 1 86 ? 3.855 12.912 17.542 1.00 85.94 86 ALA A CA 1
ATOM 709 C C . ALA A 1 86 ? 4.775 11.708 17.273 1.00 85.94 86 ALA A C 1
ATOM 711 O O . ALA A 1 86 ? 5.856 11.879 16.708 1.00 85.94 86 ALA A O 1
ATOM 712 N N . GLY A 1 87 ? 4.342 10.496 17.639 1.00 85.81 87 GLY A N 1
ATOM 713 C CA . GLY A 1 87 ? 5.078 9.267 17.345 1.00 85.81 87 GLY A CA 1
ATOM 714 C C . GLY A 1 87 ? 5.204 9.031 15.840 1.00 85.81 87 GLY A C 1
ATOM 715 O O . GLY A 1 87 ? 6.307 8.812 15.347 1.00 85.81 87 GLY A O 1
ATOM 716 N N . LEU A 1 88 ? 4.106 9.189 15.092 1.00 86.88 88 LEU A N 1
ATOM 717 C CA . LEU A 1 88 ? 4.113 9.063 13.630 1.00 86.88 88 LEU A CA 1
ATOM 718 C C . LEU A 1 88 ? 5.066 10.071 12.972 1.00 86.88 88 LEU A C 1
ATOM 720 O O . LEU A 1 88 ? 5.828 9.696 12.081 1.00 86.88 88 LEU A O 1
ATOM 724 N N . TYR A 1 89 ? 5.082 11.323 13.441 1.00 87.75 89 TYR A N 1
ATOM 725 C CA . TYR A 1 89 ? 6.001 12.350 12.943 1.00 87.75 89 TYR A CA 1
ATOM 726 C C . TYR A 1 89 ? 7.471 11.974 13.172 1.00 87.75 89 TYR A C 1
ATOM 728 O O . TYR A 1 89 ? 8.282 12.021 12.245 1.00 87.75 89 TYR A O 1
ATOM 736 N N . GLN A 1 90 ? 7.822 11.560 14.393 1.00 90.00 90 GLN A N 1
ATOM 737 C CA . GLN A 1 90 ? 9.193 11.163 14.726 1.00 90.00 90 GLN A CA 1
ATOM 738 C C . GLN A 1 90 ? 9.642 9.953 13.902 1.00 90.00 90 GLN A C 1
ATOM 740 O O . GLN A 1 90 ? 10.725 9.966 13.316 1.00 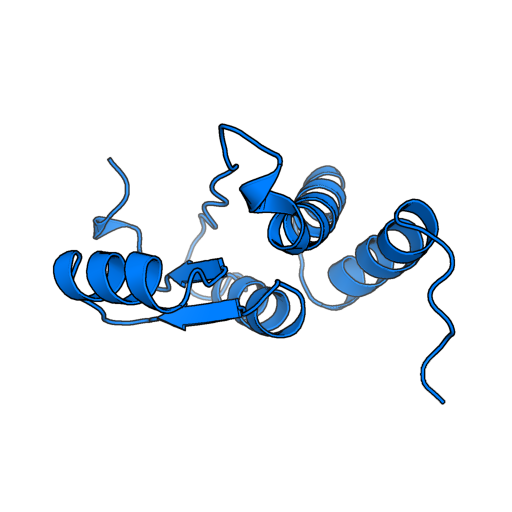90.00 90 GLN A O 1
ATOM 745 N N . THR A 1 91 ? 8.791 8.933 13.800 1.00 90.62 91 THR A N 1
ATOM 746 C CA . THR A 1 91 ? 9.046 7.739 12.994 1.00 90.62 91 THR A CA 1
ATOM 747 C C . THR A 1 91 ? 9.210 8.078 11.512 1.00 90.62 91 THR A C 1
ATOM 749 O O . THR A 1 91 ? 10.145 7.593 10.871 1.00 90.62 91 THR A O 1
ATOM 752 N N . GLY A 1 92 ? 8.348 8.944 10.974 1.00 88.62 92 GLY A N 1
ATOM 753 C CA . GLY A 1 92 ? 8.436 9.441 9.603 1.00 88.62 92 GLY A CA 1
ATOM 754 C C . GLY A 1 92 ? 9.765 10.140 9.321 1.00 88.62 92 GLY A C 1
ATOM 755 O O . GLY A 1 92 ? 10.399 9.871 8.300 1.00 88.62 92 GLY A O 1
ATOM 756 N N . ASN A 1 93 ? 10.218 10.981 10.253 1.00 89.12 93 ASN A N 1
ATOM 757 C CA . ASN A 1 93 ? 11.465 11.730 10.124 1.00 89.12 93 ASN A CA 1
ATOM 758 C C . ASN A 1 93 ? 12.721 10.850 10.252 1.00 89.12 93 ASN A C 1
ATOM 760 O O . ASN A 1 93 ? 13.704 11.086 9.560 1.00 89.12 93 ASN A O 1
ATOM 764 N N . LEU A 1 94 ? 12.705 9.841 11.129 1.00 91.25 94 LEU A N 1
ATOM 765 C CA . LEU A 1 94 ? 13.875 8.992 11.385 1.00 91.25 94 LEU A CA 1
ATOM 766 C C . LEU A 1 94 ? 14.038 7.871 10.354 1.00 91.25 94 LEU A C 1
ATOM 768 O O . LEU A 1 94 ? 15.152 7.580 9.919 1.00 91.25 94 LEU A O 1
ATOM 772 N N . PHE A 1 95 ? 12.939 7.216 9.979 1.00 90.56 95 PHE A N 1
ATOM 773 C CA . PHE A 1 95 ? 12.998 5.971 9.207 1.00 90.56 95 PHE A CA 1
ATOM 774 C C . PHE A 1 95 ? 12.530 6.126 7.761 1.00 90.56 95 PHE A C 1
ATOM 776 O O . PHE A 1 95 ? 12.874 5.282 6.924 1.00 90.56 95 PHE A O 1
ATOM 783 N N . HIS A 1 96 ? 11.780 7.194 7.465 1.00 90.69 96 HIS A N 1
ATOM 784 C CA . HIS A 1 96 ? 11.085 7.412 6.195 1.00 90.69 96 HIS A CA 1
ATOM 785 C C . HIS A 1 96 ? 10.348 6.154 5.683 1.00 90.69 96 HIS A C 1
ATOM 787 O O . HIS A 1 96 ? 10.628 5.705 4.566 1.00 90.69 96 HIS A O 1
ATOM 793 N N . PRO A 1 97 ? 9.478 5.526 6.500 1.00 94.88 97 PRO A N 1
ATOM 794 C CA . PRO A 1 97 ? 8.753 4.330 6.100 1.00 94.88 97 PRO A CA 1
ATOM 795 C C . PRO A 1 97 ? 7.530 4.674 5.248 1.00 94.88 97 PRO A C 1
ATOM 797 O O . PRO A 1 97 ? 7.047 5.809 5.248 1.00 94.88 97 PRO A O 1
ATOM 800 N N . THR A 1 98 ? 6.958 3.654 4.613 1.00 95.75 98 THR A N 1
ATOM 801 C CA . THR A 1 98 ? 5.559 3.726 4.182 1.00 95.75 98 THR A CA 1
ATOM 802 C C . THR A 1 98 ? 4.679 3.496 5.401 1.00 95.75 98 THR A C 1
ATOM 804 O O . THR A 1 98 ? 4.598 2.374 5.901 1.00 95.75 98 THR A O 1
ATOM 807 N N . LEU A 1 99 ? 4.061 4.561 5.910 1.00 93.81 99 LEU A N 1
ATOM 808 C CA . LEU A 1 99 ? 3.171 4.481 7.067 1.00 93.81 99 LEU A CA 1
ATOM 809 C C . LEU A 1 99 ? 1.840 3.838 6.668 1.00 93.81 99 LEU A C 1
ATOM 811 O O . LEU A 1 99 ? 1.163 4.303 5.753 1.00 93.81 99 LEU A O 1
ATOM 815 N N . LEU A 1 100 ? 1.469 2.781 7.383 1.00 94.19 100 LEU A N 1
ATOM 816 C CA . LEU 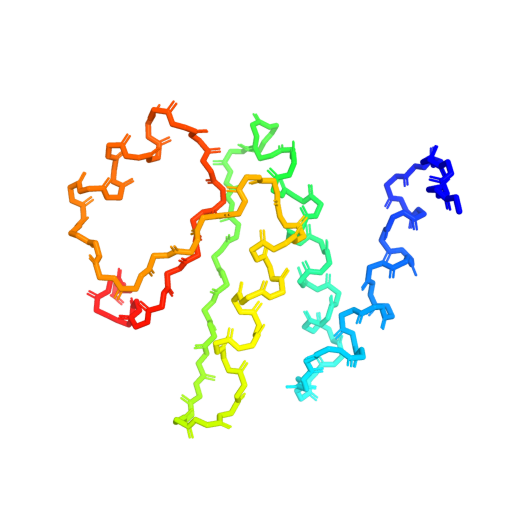A 1 100 ? 0.215 2.054 7.236 1.00 94.19 100 LEU A CA 1
ATOM 817 C C . LEU A 1 100 ? -0.501 2.151 8.578 1.00 94.19 100 LEU A C 1
ATOM 819 O O . LEU A 1 100 ? -0.015 1.620 9.573 1.00 94.19 100 LEU A O 1
ATOM 823 N N . VAL A 1 101 ? -1.608 2.883 8.625 1.00 90.31 101 VAL A N 1
ATOM 824 C CA . VAL A 1 101 ? -2.286 3.194 9.887 1.00 90.31 101 VAL A CA 1
ATOM 825 C C . VAL A 1 101 ? -3.607 2.447 9.948 1.00 90.31 101 VAL A C 1
ATOM 827 O O . VAL A 1 101 ? -4.478 2.669 9.107 1.00 90.31 101 VAL A O 1
ATOM 830 N N . ASP A 1 102 ? -3.734 1.555 10.925 1.00 86.62 102 ASP A N 1
ATOM 831 C CA . ASP A 1 102 ? -5.003 0.919 11.273 1.00 86.62 102 ASP A CA 1
ATOM 832 C C . ASP A 1 102 ? -5.795 1.841 12.214 1.00 86.62 102 ASP A C 1
ATOM 834 O O . ASP A 1 102 ? -5.201 2.601 12.976 1.00 86.62 102 ASP A O 1
ATOM 838 N N . GLU A 1 103 ? -7.126 1.821 12.118 1.00 78.75 103 GLU A N 1
ATOM 839 C CA . GLU A 1 103 ? -8.034 2.728 12.856 1.00 78.75 103 GLU A CA 1
ATOM 840 C C . GLU A 1 103 ? -7.696 4.236 12.722 1.00 78.75 103 GLU A C 1
ATOM 842 O O . GLU A 1 103 ? -7.935 5.066 13.609 1.00 78.75 103 GLU A O 1
ATOM 847 N N . GLY A 1 104 ? -7.110 4.608 11.580 1.00 69.19 104 GLY A N 1
ATOM 848 C CA . GLY A 1 104 ? -6.663 5.965 11.277 1.00 69.19 104 GLY A CA 1
ATOM 849 C C . GLY A 1 104 ? -7.782 6.960 10.966 1.00 69.19 104 GLY A C 1
ATOM 850 O O . GLY A 1 104 ? -7.474 8.103 10.638 1.00 69.19 104 GLY A O 1
ATOM 851 N N . GLU A 1 105 ? -9.065 6.590 11.065 1.00 69.25 105 GLU A N 1
ATOM 852 C CA . GLU A 1 105 ? -10.189 7.491 10.757 1.00 69.25 105 GLU A CA 1
ATOM 853 C C . GLU A 1 105 ? -10.158 8.766 11.614 1.00 69.25 105 GLU A C 1
ATOM 855 O O . GLU A 1 105 ? -10.633 9.813 11.190 1.00 69.25 105 GLU A O 1
ATOM 860 N N . LYS A 1 106 ? -9.537 8.703 12.798 1.00 65.75 106 LYS A N 1
ATOM 861 C CA . LYS A 1 106 ? -9.341 9.847 13.705 1.00 65.75 106 LYS A CA 1
ATOM 862 C C . LYS A 1 106 ? -8.256 10.833 13.247 1.00 65.75 106 LYS A C 1
ATOM 864 O O . LYS A 1 106 ? -8.128 11.900 13.838 1.00 65.75 106 LYS A O 1
ATOM 869 N N . LEU A 1 107 ? -7.436 10.450 12.268 1.00 63.81 107 LEU A N 1
ATOM 870 C CA . LEU A 1 107 ? -6.334 11.248 11.717 1.00 63.81 107 LEU A CA 1
ATOM 871 C C . LEU A 1 107 ? -6.678 11.867 10.357 1.00 63.81 107 LEU A C 1
ATOM 873 O O . LEU A 1 107 ? -5.932 12.723 9.881 1.00 63.81 107 LEU A O 1
ATOM 877 N N . ALA A 1 108 ? -7.768 11.424 9.727 1.00 58.72 108 ALA A N 1
ATOM 878 C CA . ALA A 1 108 ? -8.281 12.042 8.515 1.00 58.72 108 ALA A CA 1
ATOM 879 C C . ALA A 1 108 ? -8.870 13.434 8.847 1.00 58.72 108 ALA A C 1
ATOM 881 O O . ALA A 1 108 ? -9.498 13.575 9.900 1.00 58.72 108 ALA A O 1
ATOM 882 N N . PRO A 1 109 ? -8.624 14.460 8.008 1.00 54.38 109 PRO A N 1
ATOM 883 C CA . PRO A 1 109 ? -9.157 15.810 8.201 1.00 54.38 109 PRO A CA 1
ATOM 884 C C . PRO A 1 109 ? -10.684 15.887 8.085 1.00 54.38 109 PRO A C 1
ATOM 886 O O . PRO A 1 109 ? -11.274 15.050 7.364 1.00 54.38 109 PRO A O 1
#

Secondary structure (DSSP, 8-state):
-PPPP--HHHHHHHHHHHHHHH---SSHHHHHHHHHHHHHHHHGGG-S----------TTSSHHHHHHHHHHHSTTEEEESS--HHHHHHHHHHH--EEEETTGGGT--

Sequence (109 aa):
MPKQYENDNWIYDQLVPFIKTQVDLEDDRHFELLASGVLHSYRVREYRTTPYFFFHGPKGTGKNRCLHILQALCYRGLLSSDTSGAGLYQTGNLFHPTLLVDEGEKLAP